Protein AF-A0A2D4QME2-F1 (afdb_monomer_lite)

pLDDT: mean 91.04, std 6.15, range [66.94, 98.0]

Secondary structure (DSSP, 8-state):
-GGGG-SS------PPP--TTS---TT--EEEEEEE--SS-HHHHHSS----EEEEEEE-TTSSS----TTS--BTTB-GGG-B-

Foldseek 3Di:
DCVVVCPPVDDDDPFDDDDQPDDDDPPWGKDKDKDWDPPDDVCVVVVHPDTDIDMDIDTDQRDTDHDQDQVNDDDPQATPPRDGD

Sequence (85 aa):
MATKLVNKGKSHGLGIVIETCMPAFPPRYFQLQAIENHLGEPEKLYRWPVTIHDDLLKTWLGLGLQIDGLGHAGESGNFYNFYKE

Radius of gyration: 21.14 Å; chains: 1; bounding box: 41×45×45 Å

Structure (mmCIF, N/CA/C/O backbone):
data_AF-A0A2D4QME2-F1
#
_entry.id   AF-A0A2D4QME2-F1
#
loop_
_atom_site.group_PDB
_atom_site.id
_atom_site.type_symbol
_atom_site.label_atom_id
_atom_site.label_alt_id
_atom_site.label_comp_id
_atom_site.label_asym_id
_atom_site.label_entity_id
_atom_site.label_seq_id
_atom_site.pdbx_PDB_ins_code
_atom_site.Cartn_x
_atom_site.Cartn_y
_atom_site.Cartn_z
_atom_site.occupancy
_atom_site.B_iso_or_equiv
_atom_site.auth_seq_id
_atom_site.auth_comp_id
_atom_site.auth_asym_id
_atom_site.auth_atom_id
_atom_site.pdbx_PDB_model_num
ATOM 1 N N . MET A 1 1 ? -5.242 -3.940 27.271 1.00 87.00 1 MET A N 1
ATOM 2 C CA . MET A 1 1 ? -4.255 -4.242 26.212 1.00 87.00 1 MET A CA 1
ATOM 3 C C . MET A 1 1 ? -4.922 -5.130 25.182 1.00 87.00 1 MET A C 1
ATOM 5 O O . MET A 1 1 ? -5.461 -6.163 25.572 1.00 87.00 1 MET A O 1
ATOM 9 N N . ALA A 1 2 ? -4.898 -4.735 23.908 1.00 96.44 2 ALA A N 1
ATOM 10 C CA . ALA A 1 2 ? -5.495 -5.512 22.816 1.00 96.44 2 ALA A CA 1
ATOM 11 C C . ALA A 1 2 ? -4.896 -6.927 22.698 1.00 96.44 2 ALA A C 1
ATOM 13 O O . ALA A 1 2 ? -5.587 -7.864 22.317 1.00 96.44 2 ALA A O 1
ATOM 14 N N . THR A 1 3 ? -3.645 -7.108 23.132 1.00 96.75 3 THR A N 1
ATOM 15 C CA . THR A 1 3 ? -2.937 -8.398 23.142 1.00 96.75 3 THR A CA 1
ATOM 16 C C . THR A 1 3 ? -3.670 -9.512 23.894 1.00 96.75 3 THR A C 1
ATOM 18 O O . THR A 1 3 ? -3.542 -10.670 23.515 1.00 96.75 3 THR A O 1
ATOM 21 N N . LYS A 1 4 ? -4.509 -9.192 24.894 1.00 97.69 4 LYS A N 1
ATOM 22 C CA . LYS A 1 4 ? -5.326 -10.186 25.621 1.00 97.69 4 LYS A CA 1
ATOM 23 C C . LYS A 1 4 ? -6.414 -10.850 24.759 1.00 97.69 4 LYS A C 1
ATOM 25 O O . LYS A 1 4 ? -6.997 -11.840 25.182 1.00 97.69 4 LYS A O 1
ATOM 30 N N . LEU A 1 5 ? -6.718 -10.302 23.581 1.00 96.75 5 LEU A N 1
ATOM 31 C CA . LEU A 1 5 ? -7.703 -10.863 22.648 1.00 96.75 5 LEU A CA 1
ATOM 32 C C . LEU A 1 5 ? -7.094 -11.927 21.717 1.00 96.75 5 LEU A C 1
ATOM 34 O O . LEU A 1 5 ? -7.825 -12.682 21.073 1.00 96.75 5 LEU A O 1
ATOM 38 N N . VAL A 1 6 ? -5.764 -12.024 21.654 1.00 97.12 6 VAL A N 1
ATOM 39 C CA . VAL A 1 6 ? -5.053 -12.972 20.790 1.00 97.12 6 VAL A CA 1
ATOM 40 C C . VAL A 1 6 ? -4.971 -14.337 21.480 1.00 97.12 6 VAL A C 1
ATOM 42 O O . VAL A 1 6 ? -3.961 -14.692 22.073 1.00 97.12 6 VAL A O 1
ATOM 45 N N . ASN A 1 7 ? -6.055 -15.114 21.400 1.00 97.19 7 ASN A N 1
ATOM 46 C CA . ASN A 1 7 ? -6.151 -16.424 22.069 1.00 97.19 7 ASN A CA 1
ATOM 47 C C . ASN A 1 7 ? -5.863 -17.625 21.153 1.00 97.19 7 ASN A C 1
ATOM 49 O O . ASN A 1 7 ? -5.562 -18.712 21.631 1.00 97.19 7 ASN A O 1
ATOM 53 N N . LYS A 1 8 ? -6.013 -17.455 19.833 1.00 97.56 8 LYS A N 1
ATOM 54 C CA . LYS A 1 8 ? -5.924 -18.549 18.843 1.00 97.56 8 LYS A CA 1
ATOM 55 C C . LYS A 1 8 ? -4.872 -18.319 17.756 1.00 97.56 8 LYS A C 1
ATOM 57 O O . LYS A 1 8 ? -4.754 -19.147 16.864 1.00 97.56 8 LYS A O 1
ATOM 62 N N . GLY A 1 9 ? -4.187 -17.172 17.772 1.00 96.75 9 GLY A N 1
ATOM 63 C CA . GLY A 1 9 ? -3.197 -16.810 16.749 1.00 96.75 9 GLY A CA 1
ATOM 64 C C . GLY A 1 9 ? -3.746 -16.680 15.320 1.00 96.75 9 GLY A C 1
ATOM 65 O O . GLY A 1 9 ? -2.974 -16.735 14.372 1.00 96.75 9 GLY A O 1
ATOM 66 N N . LYS A 1 10 ? -5.067 -16.533 15.140 1.00 97.75 10 LYS A N 1
ATOM 67 C CA . LYS A 1 10 ? -5.670 -16.363 13.810 1.00 97.75 10 LYS A CA 1
ATOM 68 C C . LYS A 1 10 ? -5.424 -14.950 13.282 1.00 97.75 10 LYS A C 1
ATOM 70 O O . LYS A 1 10 ? -5.620 -13.985 14.018 1.00 97.75 10 LYS A O 1
ATOM 75 N N . SER A 1 11 ? -5.065 -14.846 12.006 1.00 97.12 11 SER A N 1
ATOM 76 C CA . SER A 1 11 ? -4.945 -13.589 11.268 1.00 97.12 11 SER A CA 1
ATOM 77 C C . SER A 1 11 ? -5.951 -13.544 10.117 1.00 97.12 11 SER A C 1
ATOM 79 O O . SER A 1 11 ? -6.313 -14.569 9.541 1.00 97.12 11 SER A O 1
ATOM 81 N N . HIS A 1 12 ? -6.417 -12.338 9.799 1.00 95.50 12 HIS A N 1
ATOM 82 C CA . HIS A 1 12 ? -7.320 -12.070 8.686 1.00 95.50 12 HIS A CA 1
ATOM 83 C C . HIS A 1 12 ? -6.772 -10.869 7.916 1.00 95.50 12 HIS A C 1
ATOM 85 O O . HIS A 1 12 ? -6.578 -9.805 8.503 1.00 95.50 12 HIS A O 1
ATOM 91 N N . GLY A 1 13 ? -6.494 -11.039 6.623 1.00 95.06 13 GLY A N 1
ATOM 92 C CA . GLY A 1 13 ? -6.139 -9.918 5.758 1.00 95.06 13 GLY A CA 1
ATOM 93 C C . GLY A 1 13 ? -7.359 -9.023 5.559 1.00 95.06 13 GLY A C 1
ATOM 94 O O . GLY A 1 13 ? -8.397 -9.506 5.121 1.00 95.06 13 GLY A O 1
ATOM 95 N N . LEU A 1 14 ? -7.242 -7.741 5.907 1.00 95.00 14 LEU A N 1
ATOM 96 C CA . LEU A 1 14 ? -8.310 -6.748 5.714 1.00 95.00 14 LEU A CA 1
ATOM 97 C C . LEU A 1 14 ? -8.129 -5.932 4.423 1.00 95.00 14 LEU A C 1
ATOM 99 O O . LEU A 1 14 ? -8.943 -5.065 4.124 1.00 95.00 14 LEU A O 1
ATOM 103 N N . GLY A 1 15 ? -7.048 -6.194 3.682 1.00 91.00 15 GLY A N 1
ATOM 104 C CA . GLY A 1 15 ? -6.786 -5.599 2.375 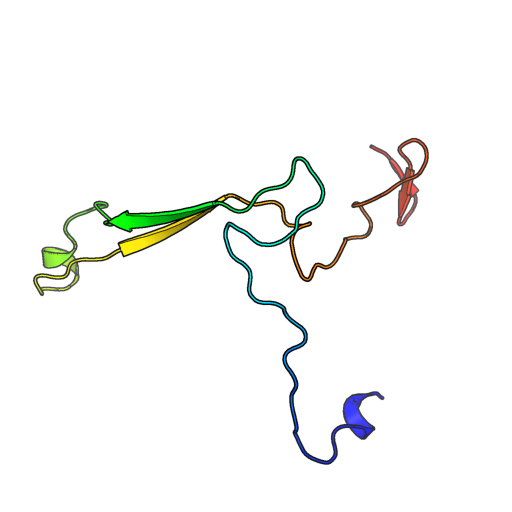1.00 91.00 15 GLY A CA 1
ATOM 105 C C . GLY A 1 15 ? -7.702 -6.156 1.292 1.00 91.00 15 GLY A C 1
ATOM 106 O O . GLY A 1 15 ? -8.186 -7.283 1.386 1.00 91.00 15 GLY A O 1
ATOM 107 N N . ILE A 1 16 ? -7.891 -5.358 0.246 1.00 89.38 16 ILE A N 1
ATOM 108 C CA . ILE A 1 16 ? -8.520 -5.791 -1.002 1.00 89.38 16 ILE A CA 1
ATOM 109 C C . ILE A 1 16 ? -7.446 -5.999 -2.069 1.00 89.38 16 ILE A C 1
ATOM 111 O O . ILE A 1 16 ? -6.359 -5.425 -1.980 1.00 89.38 16 ILE A O 1
ATOM 115 N N . VAL A 1 17 ? -7.753 -6.807 -3.083 1.00 90.00 17 VAL A N 1
ATOM 116 C CA . VAL A 1 17 ? -6.908 -6.911 -4.278 1.00 90.00 17 VAL A CA 1
ATOM 117 C C . VAL A 1 17 ? -6.951 -5.575 -5.019 1.00 90.00 17 VAL A C 1
ATOM 119 O O . VAL A 1 17 ? -8.024 -4.996 -5.189 1.00 90.00 17 VAL A O 1
ATOM 122 N N . ILE A 1 18 ? -5.781 -5.087 -5.427 1.00 88.12 18 ILE A N 1
ATOM 123 C CA . ILE A 1 18 ? -5.639 -3.850 -6.193 1.00 88.12 18 ILE A CA 1
ATOM 124 C C . ILE A 1 18 ? -5.305 -4.226 -7.635 1.00 88.12 18 ILE A C 1
ATOM 126 O O . ILE A 1 18 ? -4.340 -4.946 -7.882 1.00 88.12 18 ILE A O 1
ATOM 130 N N . GLU A 1 19 ? -6.113 -3.746 -8.576 1.00 89.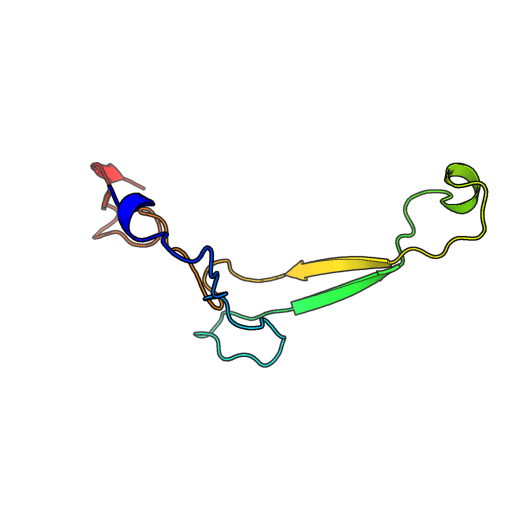31 19 GLU A N 1
ATOM 131 C CA . GLU A 1 19 ? -5.996 -4.051 -10.004 1.00 89.31 19 GLU A CA 1
ATOM 132 C C . GLU A 1 19 ? -6.455 -2.867 -10.868 1.00 89.31 19 GLU A C 1
ATOM 134 O O . GLU A 1 19 ? -7.107 -1.942 -10.387 1.00 89.31 19 GLU A O 1
ATOM 139 N N . THR A 1 20 ? -6.135 -2.883 -12.164 1.00 86.56 20 THR A N 1
ATOM 140 C CA . THR A 1 20 ? -6.406 -1.774 -13.103 1.00 86.56 20 THR A CA 1
ATOM 141 C C . THR A 1 20 ? -7.889 -1.438 -13.283 1.00 86.56 20 THR A C 1
ATOM 143 O O . THR A 1 20 ? -8.208 -0.317 -13.670 1.00 86.56 20 THR A O 1
ATOM 146 N N . CYS A 1 21 ? -8.792 -2.372 -12.981 1.00 83.50 21 CYS A N 1
ATOM 147 C CA . CYS A 1 21 ? -10.240 -2.204 -13.133 1.00 83.50 21 CYS A CA 1
ATOM 148 C C . CYS A 1 21 ? -10.977 -1.971 -11.809 1.00 83.50 21 CYS A C 1
ATOM 150 O O . CYS A 1 21 ? -12.210 -1.922 -11.798 1.00 83.50 21 CYS A O 1
ATOM 152 N N . MET A 1 22 ? -10.260 -1.848 -10.689 1.00 88.19 22 MET A N 1
ATOM 153 C CA . MET A 1 22 ? -10.926 -1.659 -9.408 1.00 88.19 22 MET A CA 1
ATOM 154 C C . MET A 1 22 ? -11.625 -0.290 -9.334 1.00 88.19 22 MET A C 1
ATOM 156 O O . MET A 1 22 ? -11.115 0.697 -9.873 1.00 88.19 22 MET A O 1
ATOM 160 N N . PRO A 1 23 ? -12.761 -0.183 -8.624 1.00 87.62 23 PRO A N 1
ATOM 161 C CA . PRO A 1 23 ? -13.408 1.102 -8.406 1.00 87.6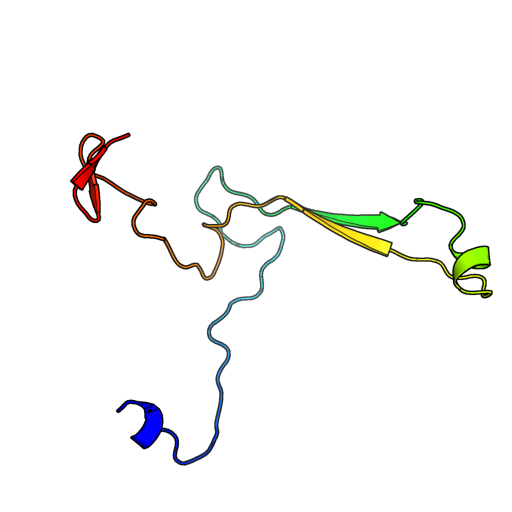2 23 PRO A CA 1
ATOM 162 C C . PRO A 1 23 ? -12.480 2.083 -7.680 1.00 87.62 23 PRO A C 1
ATOM 164 O O . PRO A 1 23 ? -11.929 1.774 -6.622 1.00 87.62 23 PRO A O 1
ATOM 167 N N . ALA A 1 24 ? -12.353 3.290 -8.225 1.00 90.19 24 ALA A N 1
ATOM 168 C CA . ALA A 1 24 ? -11.618 4.389 -7.615 1.00 90.19 24 ALA A CA 1
ATOM 169 C C . ALA A 1 24 ? -12.410 5.689 -7.767 1.00 90.19 24 ALA A C 1
ATOM 171 O O . ALA A 1 24 ? -13.097 5.896 -8.767 1.00 90.19 24 ALA A O 1
ATOM 172 N N . PHE A 1 25 ? -12.316 6.574 -6.771 1.00 92.94 25 PHE A N 1
ATOM 173 C CA . PHE A 1 25 ? -12.938 7.892 -6.855 1.00 92.94 25 PHE A CA 1
ATOM 174 C C . PHE A 1 25 ? -12.222 8.728 -7.935 1.00 92.94 25 PHE A C 1
ATOM 176 O O . PHE A 1 25 ? -11.017 8.973 -7.793 1.00 92.94 25 PHE A O 1
ATOM 183 N N . PRO A 1 26 ? -12.903 9.168 -9.013 1.00 93.00 26 PRO A N 1
ATOM 184 C CA . PRO A 1 26 ? -12.255 9.913 -10.089 1.00 93.00 26 PRO A CA 1
ATOM 185 C C . PRO A 1 26 ? -11.596 11.212 -9.587 1.00 93.00 26 PRO A C 1
ATOM 187 O O . PRO A 1 26 ? -12.131 11.854 -8.682 1.00 93.00 26 PRO A O 1
ATOM 190 N N . PRO A 1 27 ? -10.444 11.629 -10.151 1.00 93.12 27 PRO A N 1
ATOM 191 C CA . PRO A 1 27 ? -9.770 11.088 -11.338 1.00 93.12 27 PRO A CA 1
ATOM 192 C C . PRO A 1 27 ? -8.704 10.013 -11.030 1.00 93.12 27 PRO A C 1
ATOM 194 O O . PRO A 1 27 ? -7.814 9.785 -11.849 1.00 93.12 27 PRO A O 1
ATOM 197 N N . ARG A 1 28 ? -8.734 9.390 -9.841 1.00 94.25 28 ARG A N 1
ATOM 198 C CA . ARG A 1 28 ? -7.710 8.420 -9.418 1.00 94.25 28 ARG A CA 1
ATOM 199 C C . ARG A 1 28 ? -7.758 7.163 -10.292 1.00 94.25 28 ARG A C 1
ATOM 201 O O . ARG A 1 28 ? -8.837 6.681 -10.623 1.00 94.25 28 ARG A O 1
ATOM 208 N N . TYR A 1 29 ? -6.590 6.617 -10.617 1.00 92.19 29 TYR A N 1
ATOM 209 C CA . TYR A 1 29 ? -6.427 5.383 -11.386 1.00 92.19 29 TYR A CA 1
ATOM 210 C C . TYR A 1 29 ? -5.275 4.532 -10.851 1.00 92.19 29 TYR A C 1
ATOM 212 O O . TYR A 1 29 ? -4.401 5.019 -10.133 1.00 92.19 29 TYR A O 1
ATOM 220 N N . PHE A 1 30 ? -5.267 3.266 -11.259 1.00 93.25 30 PHE A N 1
ATOM 221 C CA . PHE A 1 30 ? -4.186 2.322 -11.021 1.00 93.25 30 PHE A CA 1
ATOM 222 C C . PHE A 1 30 ? -3.561 1.917 -12.358 1.00 93.25 30 PHE A C 1
ATOM 224 O O . PHE A 1 30 ? -4.270 1.501 -13.274 1.00 93.25 30 PHE A O 1
ATOM 231 N N . GLN A 1 31 ? -2.240 2.036 -12.478 1.00 93.00 31 GLN A N 1
ATOM 232 C CA . GLN A 1 31 ? -1.490 1.606 -13.655 1.00 93.00 31 GLN A CA 1
ATOM 233 C C . GLN A 1 31 ? -0.263 0.803 -13.222 1.00 93.00 31 GLN A C 1
ATOM 235 O O . GLN A 1 31 ? 0.586 1.316 -12.495 1.00 93.00 31 GLN A O 1
ATOM 240 N N . LEU A 1 32 ? -0.170 -0.436 -13.704 1.00 92.25 32 LEU A N 1
ATOM 241 C CA . LEU A 1 32 ? 0.950 -1.343 -13.469 1.00 92.25 32 LEU A CA 1
ATOM 242 C C . LEU A 1 32 ? 1.575 -1.734 -14.808 1.00 92.25 32 LEU A C 1
ATOM 244 O O . LEU A 1 32 ? 0.858 -2.077 -15.749 1.00 92.25 32 LEU A O 1
ATOM 248 N N . GLN A 1 33 ? 2.899 -1.686 -14.885 1.00 92.62 33 GLN A N 1
ATOM 249 C CA . GLN A 1 33 ? 3.665 -2.105 -16.051 1.00 92.62 33 GLN A CA 1
ATOM 250 C C . GLN A 1 33 ? 4.821 -2.998 -15.608 1.00 92.62 33 GLN A C 1
ATOM 252 O O . GLN A 1 33 ? 5.646 -2.562 -14.814 1.00 92.62 33 GLN A O 1
ATOM 257 N N . ALA A 1 34 ? 4.916 -4.200 -16.173 1.00 91.81 34 ALA A N 1
ATOM 258 C CA . ALA A 1 34 ? 6.134 -4.997 -16.098 1.00 91.81 34 ALA A CA 1
ATOM 259 C C . ALA A 1 34 ? 7.116 -4.498 -17.169 1.00 91.81 34 ALA A C 1
ATOM 261 O O . ALA A 1 34 ? 6.762 -4.396 -18.348 1.00 91.81 34 ALA A O 1
ATOM 262 N N . ILE A 1 35 ? 8.332 -4.160 -16.762 1.00 92.06 35 ILE A N 1
ATOM 263 C CA . ILE A 1 35 ? 9.416 -3.696 -17.628 1.00 92.06 35 ILE A CA 1
ATOM 264 C C . ILE A 1 35 ? 10.564 -4.692 -17.546 1.00 92.06 35 ILE A C 1
ATOM 266 O O . ILE A 1 35 ? 10.914 -5.145 -16.464 1.00 92.06 35 ILE A O 1
ATOM 270 N N . GLU A 1 36 ? 11.159 -5.065 -18.675 1.00 87.94 36 GLU A N 1
ATOM 271 C CA . GLU A 1 36 ? 12.426 -5.792 -18.625 1.00 87.94 36 GLU A CA 1
ATOM 272 C C . GLU A 1 36 ? 13.521 -4.843 -18.131 1.00 87.94 36 GLU A C 1
ATOM 274 O O . GLU A 1 36 ? 13.662 -3.712 -18.609 1.00 87.94 36 GLU A O 1
ATOM 279 N N . ASN A 1 37 ? 14.259 -5.281 -17.118 1.00 78.88 37 ASN A N 1
ATOM 280 C CA . ASN A 1 37 ? 15.303 -4.479 -16.519 1.00 78.88 37 ASN A CA 1
ATOM 281 C C . ASN A 1 37 ? 16.556 -4.533 -17.403 1.00 78.88 37 ASN A C 1
ATOM 283 O O . ASN A 1 37 ? 17.342 -5.477 -17.353 1.00 78.88 37 ASN A O 1
ATOM 287 N N . HIS A 1 38 ? 16.741 -3.487 -18.208 1.00 73.31 38 HIS A N 1
ATOM 288 C CA . HIS A 1 38 ? 17.912 -3.315 -19.069 1.00 73.31 38 HIS A CA 1
ATOM 289 C C . HIS A 1 38 ? 19.057 -2.526 -18.399 1.00 73.31 38 HIS A C 1
ATOM 291 O O . HIS A 1 38 ? 19.982 -2.082 -19.083 1.00 73.31 38 HIS A O 1
ATOM 297 N N . LEU A 1 39 ? 19.013 -2.287 -17.081 1.00 66.94 39 LEU A N 1
ATOM 298 C CA . LEU A 1 39 ? 20.101 -1.602 -16.378 1.00 66.94 39 LEU A CA 1
ATOM 299 C C . LEU A 1 39 ? 21.279 -2.559 -16.149 1.00 66.94 39 LEU A C 1
ATOM 301 O O . LEU A 1 39 ? 21.272 -3.396 -15.250 1.00 66.94 39 LEU A O 1
ATOM 305 N N . GLY A 1 40 ? 22.340 -2.364 -16.932 1.00 72.69 40 GLY A N 1
ATOM 306 C CA . GLY A 1 40 ? 23.615 -3.063 -16.776 1.00 72.69 40 GLY A CA 1
ATOM 307 C C . GLY A 1 40 ? 23.702 -4.376 -17.555 1.00 72.69 40 GLY A C 1
ATOM 308 O O . GLY A 1 40 ? 22.973 -4.607 -18.512 1.00 72.69 40 GLY A O 1
ATOM 309 N N . GLU A 1 41 ? 24.653 -5.222 -17.157 1.00 79.62 41 GLU A N 1
ATOM 310 C CA . GLU A 1 41 ? 24.900 -6.533 -17.765 1.00 79.62 41 GLU A CA 1
ATOM 311 C C . GLU A 1 41 ? 24.546 -7.632 -16.745 1.00 79.62 41 GLU A C 1
ATOM 313 O O . GLU A 1 41 ? 25.442 -8.145 -16.061 1.00 79.62 41 GLU A O 1
ATOM 318 N N . PRO A 1 42 ? 23.251 -7.973 -16.576 1.00 76.88 42 PRO A N 1
ATOM 319 C CA . PRO A 1 42 ? 22.799 -8.884 -15.523 1.00 76.88 42 PRO A CA 1
ATOM 320 C C . PRO A 1 42 ? 23.470 -10.254 -15.641 1.00 76.88 42 PRO A C 1
ATOM 322 O O . PRO A 1 42 ? 23.876 -10.834 -14.637 1.00 76.88 42 PRO A O 1
ATOM 325 N N . GLU A 1 43 ? 23.726 -10.728 -16.857 1.00 80.62 43 GLU A N 1
ATOM 326 C CA . GLU A 1 43 ? 24.440 -11.986 -17.075 1.00 80.62 43 GLU A CA 1
ATOM 327 C C . GLU A 1 43 ? 25.867 -11.975 -16.513 1.00 80.62 43 GLU A C 1
ATOM 329 O O . GLU A 1 43 ? 26.339 -12.988 -15.996 1.00 80.62 43 GLU A O 1
ATOM 334 N N . LYS A 1 44 ? 26.555 -10.825 -16.548 1.00 80.75 44 LYS A N 1
ATOM 335 C CA . LYS A 1 44 ? 27.885 -10.674 -15.938 1.00 80.75 44 LYS A CA 1
ATOM 336 C C . LYS A 1 44 ? 27.804 -10.590 -14.419 1.00 80.75 44 LYS A C 1
ATOM 338 O O . LYS A 1 44 ? 28.660 -11.158 -13.740 1.00 80.75 44 LYS A O 1
ATOM 343 N N . LEU A 1 45 ? 26.793 -9.900 -13.889 1.00 83.75 45 LEU A N 1
ATOM 344 C CA . LEU A 1 45 ? 26.578 -9.770 -12.447 1.00 83.75 45 LEU A CA 1
ATOM 345 C C . LEU A 1 45 ? 26.243 -11.126 -11.811 1.00 83.75 45 LEU A C 1
ATOM 347 O O . LEU A 1 45 ? 26.847 -11.511 -10.811 1.00 83.75 45 LEU A O 1
ATOM 351 N N . TYR A 1 46 ? 25.312 -11.861 -12.417 1.00 84.38 46 TYR A N 1
ATOM 352 C CA . TYR A 1 46 ? 24.784 -13.118 -11.891 1.00 84.38 46 TYR A CA 1
ATOM 353 C C . TYR A 1 46 ? 25.507 -14.363 -12.424 1.00 84.38 46 TYR A C 1
ATOM 355 O O . TYR A 1 46 ? 25.284 -15.456 -11.910 1.00 84.38 46 TYR A O 1
ATOM 363 N N . ARG A 1 47 ? 26.397 -14.216 -13.420 1.00 87.56 47 ARG A N 1
ATOM 364 C CA . ARG A 1 47 ? 27.120 -15.317 -14.095 1.00 87.56 47 ARG A CA 1
ATOM 365 C C . ARG A 1 47 ? 26.181 -16.396 -14.656 1.00 87.56 47 ARG A C 1
ATOM 367 O O . ARG A 1 47 ? 26.533 -17.574 -14.698 1.00 87.56 47 ARG A O 1
ATOM 374 N N . TRP A 1 48 ? 24.985 -15.983 -15.067 1.00 87.94 48 TRP A N 1
ATOM 375 C CA . TRP A 1 48 ? 23.895 -16.824 -15.560 1.00 87.94 48 TRP A CA 1
ATOM 376 C C . TRP A 1 48 ? 23.061 -16.013 -16.569 1.00 87.94 48 TRP A C 1
ATOM 378 O O . TRP A 1 48 ? 22.832 -14.835 -16.289 1.00 87.94 48 TRP A O 1
ATOM 388 N N . PRO A 1 49 ? 22.621 -16.578 -17.715 1.00 87.19 49 PRO A N 1
ATOM 389 C CA . PRO A 1 49 ? 21.759 -15.892 -18.686 1.00 87.19 49 PRO A CA 1
ATOM 390 C C . PRO A 1 49 ? 20.356 -15.652 -18.113 1.00 87.19 49 PRO A C 1
ATOM 392 O O . PRO A 1 49 ? 19.413 -16.398 -18.376 1.00 87.19 49 PRO A O 1
ATOM 395 N N . VAL A 1 50 ? 20.245 -14.643 -17.254 1.00 88.25 50 VAL A N 1
ATOM 396 C CA . VAL A 1 50 ? 19.015 -14.277 -16.559 1.00 88.25 50 VAL A CA 1
ATOM 397 C C . VAL A 1 50 ? 18.297 -13.159 -17.306 1.00 88.25 50 VAL A C 1
ATOM 399 O O . VAL A 1 50 ? 18.900 -12.152 -17.669 1.00 88.25 50 VAL A O 1
ATOM 402 N N . THR A 1 51 ? 16.986 -13.315 -17.469 1.00 86.44 51 THR A N 1
ATOM 403 C CA . THR A 1 51 ? 16.073 -12.234 -17.854 1.00 86.44 51 THR A CA 1
ATOM 404 C C . THR A 1 51 ? 15.354 -11.757 -16.600 1.00 86.44 51 THR A C 1
ATOM 406 O O . THR A 1 51 ? 14.803 -12.569 -15.855 1.00 86.44 51 THR A O 1
ATOM 409 N N . ILE A 1 52 ? 15.384 -10.451 -16.340 1.00 87.38 52 ILE A N 1
ATOM 410 C CA . ILE A 1 52 ? 14.803 -9.844 -15.138 1.00 87.38 52 ILE A CA 1
ATOM 411 C C . ILE A 1 52 ? 13.725 -8.860 -15.574 1.00 87.38 52 ILE A C 1
ATOM 413 O O . ILE A 1 52 ? 13.969 -8.022 -16.438 1.00 87.38 52 ILE A O 1
ATOM 417 N N . HIS A 1 53 ? 12.555 -8.944 -14.946 1.00 89.81 53 HIS A N 1
ATOM 418 C CA . HIS A 1 53 ? 11.499 -7.949 -15.078 1.00 89.81 53 HIS A CA 1
ATOM 419 C C . HIS A 1 53 ? 11.271 -7.261 -13.733 1.00 89.81 53 HIS A C 1
ATOM 421 O O . HIS A 1 53 ? 11.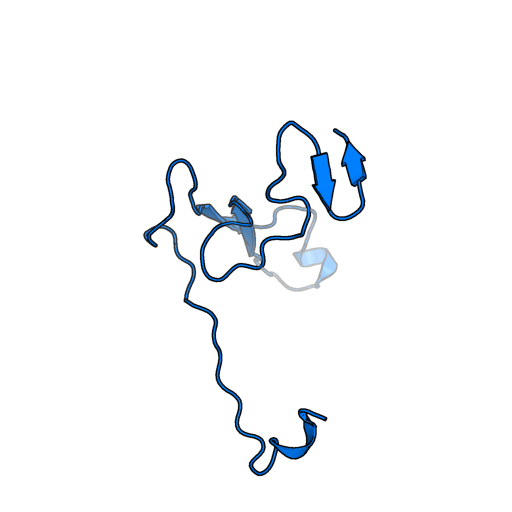249 -7.932 -12.703 1.00 89.81 53 HIS A O 1
ATOM 427 N N . ASP A 1 54 ? 11.083 -5.946 -13.769 1.00 91.12 54 ASP A N 1
ATOM 428 C CA . ASP A 1 54 ? 10.656 -5.127 -12.638 1.00 91.12 54 ASP A CA 1
ATOM 429 C C . ASP A 1 54 ? 9.250 -4.578 -12.884 1.00 91.12 54 ASP A C 1
ATOM 431 O O . ASP A 1 54 ? 8.801 -4.450 -14.024 1.00 91.12 54 ASP A O 1
ATOM 435 N N . ASP A 1 55 ? 8.570 -4.202 -11.807 1.00 92.56 55 ASP A N 1
ATOM 436 C CA . ASP A 1 55 ? 7.244 -3.601 -11.866 1.00 92.56 55 ASP A CA 1
ATOM 437 C C . ASP A 1 55 ? 7.318 -2.086 -11.643 1.00 92.56 55 ASP A C 1
ATOM 439 O O . ASP A 1 55 ? 7.859 -1.601 -10.646 1.00 92.56 55 ASP A O 1
ATOM 443 N N . LEU A 1 56 ? 6.706 -1.322 -12.546 1.00 92.38 56 LEU A N 1
ATOM 444 C CA . LEU A 1 56 ? 6.445 0.102 -12.379 1.00 92.38 56 LEU A CA 1
ATOM 445 C C . LEU A 1 56 ? 4.972 0.313 -12.025 1.00 92.38 56 LEU A C 1
ATOM 447 O O . LEU A 1 56 ? 4.077 0.048 -12.831 1.00 92.38 56 LEU A O 1
ATOM 451 N N . LEU A 1 57 ? 4.730 0.850 -10.830 1.00 93.06 57 LEU A N 1
ATOM 452 C CA . LEU A 1 57 ? 3.401 1.212 -10.346 1.00 93.06 57 LEU A CA 1
ATOM 453 C C . LEU A 1 57 ? 3.218 2.734 -10.341 1.00 93.06 57 LEU A C 1
ATOM 455 O O . LEU A 1 57 ? 3.960 3.458 -9.677 1.00 93.06 57 LEU A O 1
ATOM 459 N N . LYS A 1 58 ? 2.171 3.217 -11.018 1.00 93.44 58 LYS A N 1
ATOM 460 C CA . LYS A 1 58 ? 1.692 4.602 -10.93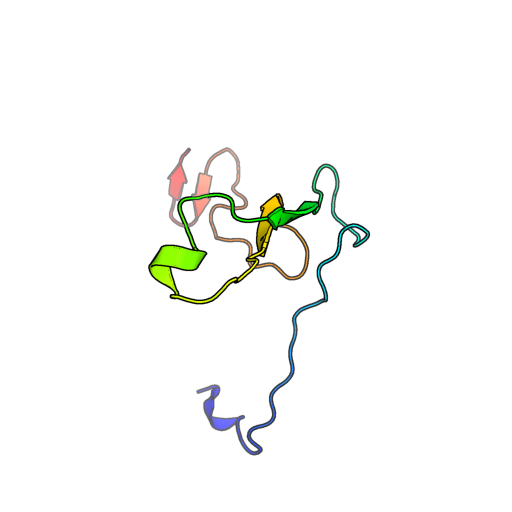9 1.00 93.44 58 LYS A CA 1
ATOM 461 C C . LYS A 1 58 ? 0.261 4.623 -10.406 1.00 93.44 58 LYS A C 1
ATOM 463 O O . LYS A 1 58 ? -0.656 4.101 -11.036 1.00 93.44 58 LYS A O 1
ATOM 468 N N . THR A 1 59 ? 0.075 5.220 -9.231 1.00 93.25 59 THR A N 1
ATOM 469 C CA . THR A 1 59 ? -1.215 5.245 -8.528 1.00 93.25 59 THR A CA 1
ATOM 470 C C . THR A 1 59 ? -1.289 6.400 -7.521 1.00 93.25 59 THR A C 1
ATOM 472 O O . THR A 1 59 ? -0.301 7.093 -7.279 1.00 93.25 59 THR A O 1
ATOM 475 N N . TRP A 1 60 ? -2.459 6.586 -6.910 1.00 93.00 60 TRP A N 1
ATOM 476 C CA . TRP A 1 60 ? -2.663 7.419 -5.726 1.00 93.00 60 TRP A CA 1
ATOM 477 C C . TRP A 1 60 ? -2.606 6.547 -4.476 1.00 93.00 60 TRP A C 1
ATOM 479 O O . TRP A 1 60 ? -3.119 5.433 -4.476 1.00 93.00 60 TRP A O 1
ATOM 489 N N . LEU A 1 61 ? -2.076 7.088 -3.378 1.00 91.69 61 LEU A N 1
ATOM 490 C CA . LEU A 1 61 ? -2.142 6.421 -2.070 1.00 91.69 61 LEU A CA 1
ATOM 491 C C . LEU A 1 61 ? -3.574 6.339 -1.521 1.00 91.69 61 LEU A C 1
ATOM 493 O O . LEU A 1 61 ? -3.865 5.494 -0.685 1.00 91.69 61 LEU A O 1
ATOM 497 N N . GLY A 1 62 ? -4.467 7.195 -2.026 1.00 90.25 62 GLY A N 1
ATOM 498 C CA . GLY A 1 62 ? -5.893 7.178 -1.719 1.00 90.25 62 GLY A CA 1
ATOM 499 C C . GLY A 1 62 ? -6.706 6.214 -2.601 1.00 90.25 62 GLY A C 1
ATOM 500 O O . GLY A 1 62 ? -7.786 6.592 -3.067 1.00 90.25 62 GLY A O 1
ATOM 501 N N . LEU A 1 63 ? -6.162 5.043 -2.941 1.00 90.81 63 LEU A N 1
ATOM 502 C CA . LEU A 1 63 ? -6.810 4.036 -3.786 1.00 90.81 63 LEU A CA 1
ATOM 503 C C . LEU A 1 63 ? -6.792 2.674 -3.079 1.00 90.81 63 LEU A C 1
ATOM 505 O O . LEU A 1 63 ? -5.749 2.209 -2.629 1.00 90.81 63 LEU A O 1
ATOM 509 N N . GLY A 1 64 ? -7.959 2.030 -3.002 1.00 89.62 64 GLY A N 1
ATOM 510 C CA . GLY A 1 64 ? -8.149 0.767 -2.287 1.00 89.62 64 GLY A CA 1
ATOM 511 C C . GLY A 1 64 ? -8.251 0.913 -0.774 1.00 89.62 64 GLY A C 1
ATOM 512 O O . GLY A 1 64 ? -8.754 1.919 -0.277 1.00 89.62 64 GLY A O 1
ATOM 513 N N . LEU A 1 65 ? -7.832 -0.121 -0.035 1.00 91.06 65 LEU A N 1
ATOM 514 C CA . LEU A 1 65 ? -7.733 -0.016 1.420 1.00 91.06 65 LEU A CA 1
ATOM 515 C C . LEU A 1 65 ? -6.616 0.982 1.753 1.00 91.06 65 LEU A C 1
ATOM 517 O O . LEU A 1 65 ? -5.456 0.736 1.429 1.00 91.06 65 LEU A O 1
ATOM 521 N N . GLN A 1 66 ? -6.970 2.076 2.421 1.00 92.25 66 GLN A N 1
ATOM 522 C CA . GLN A 1 66 ? -6.071 3.204 2.655 1.00 92.25 66 GLN A CA 1
ATOM 523 C C . GLN A 1 66 ? -6.040 3.635 4.124 1.00 92.25 66 GLN A C 1
ATOM 525 O O . GLN A 1 66 ? -6.948 3.341 4.905 1.00 92.25 66 GLN A O 1
ATOM 530 N N . ILE A 1 67 ? -4.987 4.373 4.473 1.00 94.81 67 ILE A N 1
ATOM 531 C CA . ILE A 1 67 ? -4.897 5.162 5.701 1.00 94.81 67 ILE A CA 1
ATOM 532 C C . ILE A 1 67 ? -4.702 6.609 5.270 1.00 94.81 67 ILE A C 1
ATOM 534 O O . ILE A 1 67 ? -3.648 6.965 4.742 1.00 94.81 67 ILE A O 1
ATOM 538 N N . ASP A 1 68 ? -5.706 7.440 5.522 1.00 96.44 68 ASP A N 1
ATOM 539 C CA . ASP A 1 68 ? -5.607 8.872 5.277 1.00 96.44 68 ASP A CA 1
ATOM 540 C C . ASP A 1 68 ? -4.923 9.536 6.476 1.00 96.44 68 ASP A C 1
ATOM 542 O O . ASP A 1 68 ? -5.413 9.502 7.608 1.00 96.44 68 ASP A O 1
ATOM 546 N N . GLY A 1 69 ? -3.736 10.094 6.234 1.00 94.69 69 GLY A N 1
ATOM 547 C CA . GLY A 1 69 ? -2.971 10.804 7.255 1.00 94.69 69 GLY A CA 1
ATOM 548 C C . GLY A 1 69 ? -3.651 12.105 7.692 1.00 94.69 69 GLY A C 1
ATOM 549 O O . GLY A 1 69 ? -4.529 12.629 7.015 1.00 94.69 69 GLY A O 1
ATOM 550 N N . LEU A 1 70 ? -3.191 12.686 8.800 1.00 96.56 70 LEU A N 1
ATOM 551 C CA . LEU A 1 70 ? -3.799 13.896 9.380 1.00 96.56 70 LEU A CA 1
ATOM 552 C C . LEU A 1 70 ? -3.670 15.157 8.501 1.00 96.56 70 LEU A C 1
ATOM 554 O O . LEU A 1 70 ? -4.366 16.137 8.743 1.00 96.56 70 LEU A O 1
ATOM 558 N N . GLY A 1 71 ? -2.794 15.131 7.491 1.00 94.75 71 GLY A N 1
ATOM 559 C CA . GLY A 1 71 ? -2.687 16.166 6.458 1.00 94.75 71 GLY A CA 1
ATOM 560 C C . GLY A 1 71 ? -3.573 15.923 5.230 1.00 94.75 71 GLY A C 1
ATOM 561 O O . GLY A 1 71 ? -3.567 16.730 4.314 1.00 94.75 71 GLY A O 1
ATOM 562 N N . HIS A 1 72 ? -4.320 14.814 5.167 1.00 95.88 72 HIS A N 1
ATOM 563 C CA . HIS A 1 72 ? -5.167 14.498 4.012 1.00 95.88 72 HIS A CA 1
ATOM 564 C C . HIS A 1 72 ? -6.312 15.503 3.831 1.00 95.88 72 HIS A C 1
ATOM 566 O O . HIS A 1 72 ? -6.720 15.784 2.706 1.00 95.88 72 HIS A O 1
ATOM 572 N N . ALA A 1 73 ? -6.830 16.036 4.938 1.00 95.56 73 ALA A N 1
ATOM 573 C CA . ALA A 1 73 ? -7.908 17.009 4.946 1.00 95.56 73 ALA A CA 1
ATOM 574 C C . ALA A 1 73 ? -7.690 18.038 6.059 1.00 95.56 73 ALA A C 1
ATOM 576 O O . ALA A 1 73 ? -7.300 17.695 7.176 1.00 95.56 73 ALA A O 1
ATOM 577 N N . GLY A 1 74 ? -7.987 19.293 5.742 1.00 95.94 74 GLY A N 1
ATOM 578 C CA . GLY A 1 74 ? -7.957 20.424 6.659 1.00 95.94 74 GLY A CA 1
ATOM 579 C C . GLY A 1 74 ? -9.121 21.370 6.377 1.00 95.94 74 GLY A C 1
ATOM 580 O O . GLY A 1 74 ? -9.819 21.236 5.370 1.00 95.94 74 GLY A O 1
ATOM 581 N N . GLU A 1 75 ? -9.331 22.337 7.261 1.00 97.19 75 GLU A N 1
ATOM 582 C CA . GLU A 1 75 ? -10.371 23.355 7.128 1.00 97.19 75 GLU A CA 1
ATOM 583 C C . GLU A 1 75 ? -9.728 24.730 6.923 1.00 97.19 75 GLU A C 1
ATOM 585 O O . GLU A 1 75 ? -8.992 25.234 7.775 1.00 97.19 75 GLU A O 1
ATOM 590 N N . SER A 1 76 ? -10.011 25.358 5.778 1.00 96.06 76 SER A N 1
ATOM 591 C CA . SER A 1 76 ? -9.495 26.693 5.432 1.00 96.06 76 SER A CA 1
ATOM 592 C C . SER A 1 76 ? -7.964 26.813 5.559 1.00 96.06 76 SER A C 1
ATOM 594 O O . SER A 1 76 ? -7.458 27.784 6.118 1.00 96.06 76 SER A O 1
ATOM 596 N N . GLY A 1 77 ? -7.231 25.793 5.095 1.00 95.75 77 GLY A N 1
ATOM 597 C CA . GLY A 1 77 ? -5.763 25.729 5.171 1.00 95.75 77 GLY A CA 1
ATOM 598 C C . GLY A 1 77 ? -5.202 25.378 6.554 1.00 95.75 77 GLY A C 1
ATOM 599 O O . GLY A 1 77 ? -3.987 25.354 6.720 1.00 95.75 77 GLY A O 1
ATOM 600 N N . ASN A 1 78 ? -6.057 25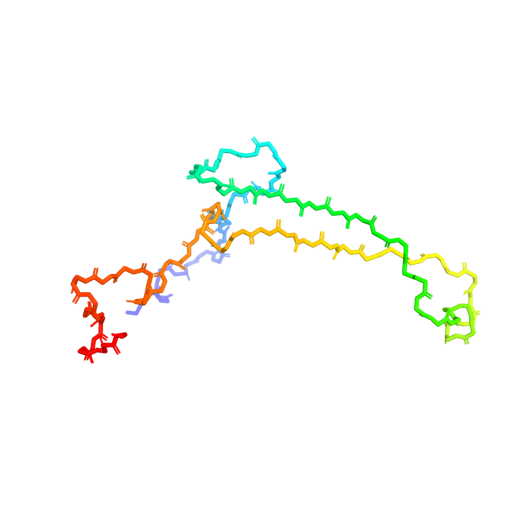.101 7.547 1.00 97.50 78 ASN A N 1
ATOM 601 C CA . ASN A 1 78 ? -5.640 24.634 8.869 1.00 97.50 78 ASN A CA 1
ATOM 602 C C . ASN A 1 78 ? -5.803 23.117 8.968 1.00 97.50 78 ASN A C 1
ATOM 604 O O . ASN A 1 78 ? -6.877 22.575 8.702 1.00 97.50 78 ASN A O 1
ATOM 608 N N . PHE A 1 79 ? -4.756 22.444 9.420 1.00 98.00 79 PHE A N 1
ATOM 609 C CA . PHE A 1 79 ? -4.705 20.997 9.587 1.00 98.00 79 PHE A CA 1
ATOM 610 C C . PHE A 1 79 ? -4.502 20.629 11.059 1.00 98.00 79 PHE A C 1
ATOM 612 O O . PHE A 1 79 ? -4.406 21.489 11.944 1.00 98.00 79 PHE A O 1
ATOM 619 N N . TYR A 1 80 ? -4.446 19.325 11.334 1.00 97.81 80 TYR A N 1
ATOM 620 C CA . TYR A 1 80 ? -4.148 18.809 12.666 1.00 97.81 80 TYR A CA 1
ATOM 621 C C . TYR A 1 80 ? -2.925 19.498 13.295 1.00 97.81 80 TYR A C 1
ATOM 623 O O . TYR A 1 80 ? -1.937 19.794 12.624 1.00 97.81 80 TYR A O 1
ATOM 631 N N . ASN A 1 81 ? -2.993 19.718 14.611 1.00 97.19 81 ASN A N 1
ATOM 632 C CA . ASN A 1 81 ? -1.952 20.381 15.398 1.00 97.19 81 ASN A CA 1
ATOM 633 C C . ASN A 1 81 ? -1.634 21.822 14.944 1.00 97.19 81 ASN A C 1
ATOM 635 O O . ASN A 1 81 ? -0.491 22.264 15.031 1.00 97.19 81 ASN A O 1
ATOM 639 N N . PHE A 1 82 ? -2.651 22.554 14.471 1.00 95.06 82 PHE A N 1
ATOM 640 C CA . PHE A 1 82 ? -2.552 23.959 14.047 1.00 95.06 82 PHE A CA 1
ATOM 641 C C . PHE A 1 82 ? -1.551 24.207 12.911 1.00 95.06 82 PHE A C 1
ATOM 643 O O . PHE A 1 82 ? -1.043 25.320 12.758 1.00 95.06 82 PHE A O 1
ATOM 650 N N . TYR A 1 83 ? -1.262 23.178 12.113 1.00 95.81 83 TYR A N 1
ATOM 651 C CA . TYR A 1 83 ? -0.425 23.329 10.934 1.00 95.81 83 TYR A CA 1
ATOM 652 C C . TYR A 1 83 ? -1.159 24.155 9.871 1.00 95.81 83 TYR A C 1
ATOM 654 O O . TYR A 1 83 ? -2.345 23.924 9.625 1.00 95.81 83 TYR A O 1
ATOM 662 N N . LYS A 1 84 ? -0.456 25.118 9.268 1.00 93.19 84 LYS A N 1
ATOM 663 C CA . LYS A 1 84 ? -0.961 25.968 8.186 1.00 93.19 84 LYS A CA 1
ATOM 664 C C . LYS A 1 84 ? -0.134 25.740 6.930 1.00 93.19 84 LYS A C 1
ATOM 666 O O . LYS A 1 84 ? 1.093 25.797 7.012 1.00 93.19 84 LYS A O 1
ATOM 671 N N . GLU A 1 85 ? -0.820 25.503 5.818 1.00 86.94 85 GLU A N 1
ATOM 672 C CA . GLU A 1 85 ? -0.238 25.518 4.467 1.00 86.94 85 GLU A CA 1
ATOM 673 C C . GLU A 1 85 ? -0.200 26.930 3.870 1.00 86.94 85 GLU A C 1
ATOM 675 O O . GLU A 1 85 ? -1.090 27.749 4.207 1.00 86.94 85 GLU A O 1
#